Protein AF-A0A553PIB6-F1 (afdb_monomer)

Radius of gyration: 36.4 Å; Cα contacts (8 Å, |Δi|>4): 32; chains: 1; bounding box: 98×51×79 Å

Secondary structure (DSSP, 8-state):
-----------------HHHHHHHHHHHHHHHHHHHHHHHHHHHHHHHHHHHHHHHHHHHHHHHHHS-TTTT--HHHHHHHHHHHHS-HHHHHHHSSS---TT--HHHHHHHHHHHHHHHHHHHHHHHHHHHHHHHHHHHHHHHHTS--

Structure (mmCIF, N/CA/C/O backbone):
data_AF-A0A553PIB6-F1
#
_entry.id   AF-A0A553PIB6-F1
#
loop_
_atom_site.group_PDB
_atom_site.id
_atom_site.type_symbol
_atom_site.label_atom_id
_atom_site.label_alt_id
_atom_site.label_comp_id
_atom_site.label_asym_id
_atom_site.label_entity_id
_atom_site.label_seq_id
_atom_site.pdbx_PDB_ins_code
_atom_site.Cartn_x
_atom_site.Cartn_y
_atom_site.Cartn_z
_atom_site.occupancy
_atom_site.B_iso_or_equiv
_atom_site.auth_seq_id
_atom_site.auth_comp_id
_atom_site.auth_asym_id
_atom_site.auth_atom_id
_atom_site.pdbx_PDB_model_num
ATOM 1 N N . MET A 1 1 ? 71.855 -38.653 -43.211 1.00 40.91 1 MET A N 1
ATOM 2 C CA . MET A 1 1 ? 72.213 -37.226 -43.099 1.00 40.91 1 MET A CA 1
ATOM 3 C C . MET A 1 1 ? 70.978 -36.465 -42.650 1.00 40.91 1 MET A C 1
ATOM 5 O O . MET A 1 1 ? 69.921 -36.644 -43.238 1.00 40.91 1 MET A O 1
ATOM 9 N N . SER A 1 2 ? 71.118 -35.740 -41.544 1.00 40.75 2 SER A N 1
ATOM 10 C CA . SER A 1 2 ? 70.143 -34.857 -40.889 1.00 40.75 2 SER A CA 1
ATOM 11 C C . SER A 1 2 ? 69.695 -33.681 -41.791 1.00 40.75 2 SER A C 1
ATOM 13 O O . SER A 1 2 ? 70.385 -33.400 -42.767 1.00 40.75 2 SER A O 1
ATOM 15 N N . PRO A 1 3 ? 68.714 -32.851 -41.383 1.00 50.94 3 PRO A N 1
ATOM 16 C CA . PRO A 1 3 ? 67.406 -33.209 -40.834 1.00 50.94 3 PRO A CA 1
ATOM 17 C C . PRO A 1 3 ? 66.254 -32.307 -41.350 1.00 50.94 3 PRO A C 1
ATOM 19 O O . PRO A 1 3 ? 66.434 -31.197 -41.842 1.00 50.94 3 PRO A O 1
ATOM 22 N N . SER A 1 4 ? 65.040 -32.801 -41.121 1.00 47.97 4 SER A N 1
ATOM 23 C CA . SER A 1 4 ? 63.818 -32.059 -40.796 1.00 47.97 4 SER A CA 1
ATOM 24 C C . SER A 1 4 ? 64.021 -30.673 -40.162 1.00 47.97 4 SER A C 1
ATOM 26 O O . SER A 1 4 ? 64.697 -30.570 -39.138 1.00 47.97 4 SER A O 1
ATOM 28 N N . ASN A 1 5 ? 63.290 -29.655 -40.635 1.00 41.34 5 ASN A N 1
ATOM 29 C CA . ASN A 1 5 ? 62.816 -28.619 -39.720 1.00 41.34 5 ASN A CA 1
ATOM 30 C C . ASN A 1 5 ? 61.369 -28.200 -40.005 1.00 41.34 5 ASN A C 1
ATOM 32 O O . ASN A 1 5 ? 61.031 -27.505 -40.960 1.00 41.34 5 ASN A O 1
ATOM 36 N N . PHE A 1 6 ? 60.533 -28.737 -39.128 1.00 41.84 6 PHE A N 1
ATOM 37 C CA . PHE A 1 6 ? 59.154 -28.407 -38.844 1.00 41.84 6 PHE A CA 1
ATOM 38 C C . PHE A 1 6 ? 59.053 -26.934 -38.389 1.00 41.84 6 PHE A C 1
ATOM 40 O O . PHE A 1 6 ? 59.989 -26.389 -37.818 1.00 41.84 6 PHE A O 1
ATOM 47 N N . HIS A 1 7 ? 57.866 -26.346 -38.544 1.00 43.53 7 HIS A N 1
ATOM 48 C CA . HIS A 1 7 ? 57.416 -25.116 -37.876 1.00 43.53 7 HIS A CA 1
ATOM 49 C C . HIS A 1 7 ? 58.052 -23.782 -38.298 1.00 43.53 7 HIS A C 1
ATOM 51 O O . HIS A 1 7 ? 58.933 -23.241 -37.643 1.00 43.53 7 HIS A O 1
ATOM 57 N N . SER A 1 8 ? 57.372 -23.095 -39.217 1.00 38.91 8 SER A N 1
ATOM 58 C CA . SER A 1 8 ? 56.793 -21.811 -38.813 1.00 38.91 8 SER A CA 1
ATOM 59 C C . SER A 1 8 ? 55.563 -21.492 -39.660 1.00 38.91 8 SER A C 1
ATOM 61 O O . SER A 1 8 ? 55.607 -20.723 -40.617 1.00 38.91 8 SER A O 1
ATOM 63 N N . LYS A 1 9 ? 54.411 -22.049 -39.258 1.00 43.81 9 LYS A N 1
ATOM 64 C CA . LYS A 1 9 ? 53.167 -21.277 -39.326 1.00 43.81 9 LYS A CA 1
ATOM 65 C C . LYS A 1 9 ? 53.417 -20.035 -38.467 1.00 43.81 9 LYS A C 1
ATOM 67 O O . LYS A 1 9 ? 53.089 -20.021 -37.285 1.00 43.81 9 LYS A O 1
ATOM 72 N N . LYS A 1 10 ? 54.016 -18.992 -39.045 1.00 42.41 10 LYS A N 1
ATOM 73 C CA . LYS A 1 10 ? 53.838 -17.641 -38.529 1.00 42.41 10 LYS A CA 1
ATOM 74 C C . LYS A 1 10 ? 52.390 -17.309 -38.844 1.00 42.41 10 LYS A C 1
ATOM 76 O O . LYS A 1 10 ? 5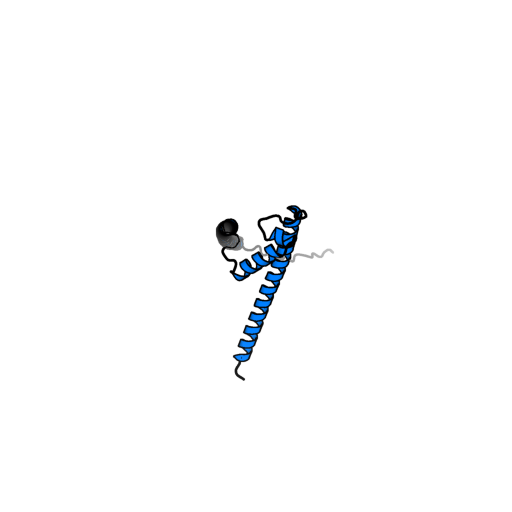2.060 -16.755 -39.886 1.00 42.41 10 LYS A O 1
ATOM 81 N N . GLN A 1 11 ? 51.514 -17.742 -37.944 1.00 44.97 11 GLN A N 1
ATOM 82 C CA . GLN A 1 11 ? 50.269 -17.057 -37.685 1.00 44.97 11 GLN A CA 1
ATOM 83 C C . GLN A 1 11 ? 50.706 -15.631 -37.362 1.00 44.97 11 GLN A C 1
ATOM 85 O O . GLN A 1 11 ? 51.139 -15.337 -36.250 1.00 44.97 11 GLN A O 1
ATOM 90 N N . ALA A 1 12 ? 50.773 -14.793 -38.397 1.00 46.19 12 ALA A N 1
ATOM 91 C CA . ALA A 1 12 ? 50.958 -13.373 -38.239 1.00 46.19 12 ALA A CA 1
ATOM 92 C C . ALA A 1 12 ? 49.736 -12.941 -37.444 1.00 46.19 12 ALA A C 1
ATOM 94 O O . ALA A 1 12 ? 48.635 -12.819 -37.980 1.00 46.19 12 ALA A O 1
ATOM 95 N N . MET A 1 13 ? 49.915 -12.842 -36.131 1.00 50.41 13 MET A N 1
ATOM 96 C CA . MET A 1 13 ? 49.019 -12.104 -35.276 1.00 50.41 13 MET A CA 1
ATOM 97 C C . MET A 1 13 ? 49.046 -10.701 -35.870 1.00 50.41 13 MET A C 1
ATOM 99 O O . MET A 1 13 ? 50.023 -9.975 -35.694 1.00 50.41 13 MET A O 1
ATOM 103 N N . LEU A 1 14 ? 48.056 -10.400 -36.715 1.00 56.91 14 LEU A N 1
ATOM 104 C CA . LEU A 1 14 ? 47.854 -9.084 -37.292 1.00 56.91 14 LEU A CA 1
ATOM 105 C C . LEU A 1 14 ? 47.586 -8.190 -36.085 1.00 56.91 14 LEU A C 1
ATOM 107 O O . LEU A 1 14 ? 46.466 -8.138 -35.581 1.00 56.91 14 LEU A O 1
ATOM 111 N N . VAL A 1 15 ? 48.644 -7.595 -35.537 1.00 60.69 15 VAL A N 1
ATOM 112 C CA . VAL A 1 15 ? 48.520 -6.534 -34.548 1.00 60.69 15 VAL A CA 1
ATOM 113 C C . VAL A 1 15 ? 47.735 -5.452 -35.281 1.00 60.69 15 VAL A C 1
ATOM 115 O O . VAL A 1 15 ? 48.212 -4.986 -36.320 1.00 60.69 15 VAL A O 1
ATOM 118 N N . PRO A 1 16 ? 46.503 -5.126 -34.849 1.00 63.88 16 PRO A N 1
ATOM 119 C CA . PRO A 1 16 ? 45.752 -4.051 -35.472 1.00 63.88 16 PRO A CA 1
ATOM 120 C C . PRO A 1 16 ? 46.627 -2.802 -35.469 1.00 63.88 16 PRO A C 1
ATOM 122 O O . PRO A 1 16 ? 47.300 -2.543 -34.470 1.00 63.88 16 PRO A O 1
ATOM 125 N N . ASP A 1 17 ? 46.632 -2.065 -36.579 1.00 80.69 17 ASP A N 1
ATOM 126 C CA . ASP A 1 17 ? 47.345 -0.794 -36.676 1.00 80.69 17 ASP A CA 1
ATOM 127 C C . ASP A 1 17 ? 47.050 0.050 -35.424 1.00 80.69 17 ASP A C 1
ATOM 129 O O . ASP A 1 17 ? 45.888 0.207 -35.033 1.00 80.69 17 ASP A O 1
ATOM 133 N N . SER A 1 18 ? 48.105 0.521 -34.751 1.00 82.69 18 SER A N 1
ATOM 134 C CA . SER A 1 18 ? 48.019 1.210 -33.455 1.00 82.69 18 SER A CA 1
ATOM 135 C C . SER A 1 18 ? 46.999 2.353 -33.508 1.00 82.69 18 SER A C 1
ATOM 137 O O . SER A 1 18 ? 46.212 2.550 -32.581 1.00 82.69 18 SER A O 1
ATOM 139 N N . GLN A 1 19 ? 46.915 3.019 -34.663 1.00 84.19 19 GLN A N 1
ATOM 140 C CA . GLN A 1 19 ? 45.950 4.073 -34.943 1.00 84.19 19 GLN A CA 1
ATOM 141 C C . GLN A 1 19 ? 44.489 3.595 -34.857 1.00 84.19 19 GLN A C 1
ATOM 143 O O . GLN A 1 19 ? 43.656 4.234 -34.213 1.00 84.19 19 GLN A O 1
ATOM 148 N N . VAL A 1 20 ? 44.173 2.429 -35.429 1.00 88.94 20 VAL A N 1
ATOM 149 C CA . VAL A 1 20 ? 42.827 1.827 -35.400 1.00 88.94 20 VAL A CA 1
ATOM 150 C C . VAL A 1 20 ? 42.423 1.449 -33.973 1.00 88.94 20 VAL A C 1
ATOM 152 O O . VAL A 1 20 ? 41.259 1.593 -33.584 1.00 88.94 20 VAL A O 1
ATOM 155 N N . MET A 1 21 ? 43.378 0.979 -33.165 1.00 90.06 21 MET A N 1
ATOM 156 C CA . MET A 1 21 ? 43.132 0.676 -31.756 1.00 90.06 21 MET A CA 1
ATOM 157 C C . MET A 1 21 ? 42.840 1.954 -30.957 1.00 90.06 21 MET A C 1
ATOM 159 O O . MET A 1 21 ? 41.858 1.984 -30.212 1.00 90.06 21 MET A O 1
ATOM 163 N N . VAL A 1 22 ? 43.620 3.019 -31.165 1.00 93.44 22 VAL A N 1
ATOM 164 C CA . VAL A 1 22 ? 43.404 4.331 -30.531 1.00 93.44 22 VAL A CA 1
ATOM 165 C C . VAL A 1 22 ? 42.035 4.905 -30.900 1.00 93.44 22 VAL A C 1
ATOM 167 O O . VAL A 1 22 ? 41.274 5.291 -30.013 1.00 93.44 22 VAL A O 1
ATOM 170 N N . GLU A 1 23 ? 41.643 4.882 -32.175 1.00 92.81 23 GLU A N 1
ATOM 171 C CA . GLU A 1 23 ? 40.316 5.350 -32.598 1.00 92.81 23 GLU A CA 1
ATOM 172 C C . GLU A 1 23 ? 39.170 4.567 -31.945 1.00 92.81 23 GLU A C 1
ATOM 174 O O . GLU A 1 23 ? 38.139 5.135 -31.565 1.00 92.81 23 GLU A O 1
ATOM 179 N N . LYS A 1 24 ? 39.329 3.246 -31.797 1.00 94.50 24 LYS A N 1
ATOM 180 C CA . LYS A 1 24 ? 38.333 2.402 -31.131 1.00 94.50 24 LYS A CA 1
ATOM 181 C C . LYS A 1 24 ? 38.244 2.718 -29.639 1.00 94.50 24 LYS A C 1
ATOM 183 O O . LYS A 1 24 ? 37.132 2.768 -29.113 1.00 94.50 24 LYS A O 1
ATOM 188 N N . ILE A 1 25 ? 39.377 2.970 -28.982 1.00 95.19 25 ILE A N 1
ATOM 189 C CA . ILE A 1 25 ? 39.432 3.408 -27.582 1.00 95.19 25 ILE A CA 1
ATOM 190 C C . ILE A 1 25 ? 38.698 4.741 -27.421 1.00 95.19 25 ILE A C 1
ATOM 192 O O . ILE A 1 25 ? 37.805 4.826 -26.583 1.00 95.19 25 ILE A O 1
ATOM 196 N N . LEU A 1 26 ? 38.976 5.734 -28.269 1.00 96.00 26 LEU A N 1
ATOM 197 C CA . LEU A 1 26 ? 38.310 7.041 -28.214 1.00 96.00 26 LEU A CA 1
ATOM 198 C C . LEU A 1 26 ? 36.791 6.923 -28.416 1.00 96.00 26 LEU A C 1
ATOM 200 O O . LEU A 1 26 ? 36.007 7.511 -27.670 1.00 96.00 26 LEU A O 1
ATOM 204 N N . LYS A 1 27 ? 36.342 6.095 -29.371 1.00 96.06 27 LYS A N 1
ATOM 205 C CA . LYS A 1 27 ? 34.908 5.811 -29.577 1.00 96.06 27 LYS A CA 1
ATOM 206 C C . LYS A 1 27 ? 34.267 5.150 -28.355 1.00 96.06 27 LYS A C 1
ATOM 208 O O . LYS A 1 27 ? 33.125 5.468 -28.018 1.00 96.06 27 LYS A O 1
ATOM 213 N N . LEU A 1 28 ? 34.963 4.213 -27.712 1.00 96.88 28 LEU A N 1
ATOM 214 C CA . LEU A 1 28 ? 34.475 3.547 -26.504 1.00 96.88 28 LEU A CA 1
ATOM 215 C C . LEU A 1 28 ? 34.431 4.504 -25.312 1.00 96.88 28 LEU A C 1
ATOM 217 O O . LEU A 1 28 ? 33.422 4.520 -24.615 1.00 96.88 28 LEU A O 1
ATOM 221 N N . GLN A 1 29 ? 35.450 5.343 -25.127 1.00 96.31 29 GLN A N 1
ATOM 222 C CA . GLN A 1 29 ? 35.482 6.375 -24.089 1.00 96.31 29 GLN A CA 1
ATOM 223 C C . GLN A 1 29 ? 34.342 7.382 -24.264 1.00 96.31 29 GLN A C 1
ATOM 225 O O . GLN A 1 29 ? 33.639 7.671 -23.303 1.00 96.31 29 GLN A O 1
ATOM 230 N N . GLY A 1 30 ? 34.060 7.826 -25.494 1.00 96.75 30 GLY A N 1
ATOM 231 C CA . GLY A 1 30 ? 32.914 8.699 -25.762 1.00 96.75 30 GLY A CA 1
ATOM 232 C C . GLY A 1 30 ? 31.562 8.039 -25.457 1.00 96.75 30 GLY A C 1
ATOM 233 O O . GLY A 1 30 ? 30.659 8.680 -24.922 1.00 96.75 30 GLY A O 1
ATOM 234 N N . LYS A 1 31 ? 31.406 6.740 -25.751 1.00 97.19 31 LYS A N 1
ATOM 235 C CA . LYS A 1 31 ? 30.200 5.981 -25.365 1.00 97.19 31 LYS A CA 1
ATOM 236 C C . LYS A 1 31 ? 30.098 5.790 -23.852 1.00 97.19 31 LYS A C 1
ATOM 238 O O . LYS A 1 31 ? 28.991 5.823 -23.323 1.00 97.19 31 LYS A O 1
ATOM 243 N N . LEU A 1 32 ? 31.226 5.564 -23.182 1.00 96.81 32 LEU A N 1
ATOM 244 C CA . LEU A 1 32 ? 31.303 5.414 -21.732 1.00 96.81 32 LEU A CA 1
ATOM 245 C C . LEU A 1 32 ? 30.906 6.720 -21.036 1.00 96.81 32 LEU A C 1
ATOM 247 O O . LEU A 1 32 ? 30.048 6.681 -20.165 1.00 96.81 32 LEU A O 1
ATOM 251 N N . ALA A 1 33 ? 31.447 7.858 -21.480 1.00 97.12 33 ALA A N 1
ATOM 252 C CA . ALA A 1 33 ? 31.131 9.181 -20.941 1.00 97.12 33 ALA A CA 1
ATOM 253 C C . ALA A 1 33 ? 29.626 9.483 -21.022 1.00 97.12 33 ALA A C 1
ATOM 255 O O . ALA A 1 33 ? 29.001 9.770 -20.009 1.00 97.12 33 ALA A O 1
ATOM 256 N N . LYS A 1 34 ? 29.004 9.268 -22.190 1.00 97.44 34 LYS A N 1
ATOM 257 C CA . LYS A 1 34 ? 27.548 9.446 -22.358 1.00 97.44 34 LYS A CA 1
ATOM 258 C C . LYS A 1 34 ? 26.717 8.532 -21.457 1.00 97.44 34 LYS A C 1
ATOM 260 O O . LYS A 1 34 ? 25.635 8.906 -21.015 1.00 97.44 34 LYS A O 1
ATOM 265 N N . LYS A 1 35 ? 27.182 7.300 -21.221 1.00 97.06 35 LYS A N 1
ATOM 266 C CA . LYS A 1 35 ? 26.514 6.385 -20.287 1.00 97.06 35 LYS A CA 1
ATOM 267 C C . LYS A 1 35 ? 26.673 6.852 -18.843 1.00 97.06 35 LYS A C 1
ATOM 269 O O . LYS A 1 35 ? 25.700 6.760 -18.109 1.00 97.06 35 LYS A O 1
ATOM 274 N N . ALA A 1 36 ? 27.849 7.346 -18.461 1.00 96.62 36 ALA A N 1
ATOM 275 C CA . ALA A 1 36 ? 28.103 7.877 -17.126 1.00 96.62 36 ALA A CA 1
ATOM 276 C C . ALA A 1 36 ? 27.203 9.087 -16.83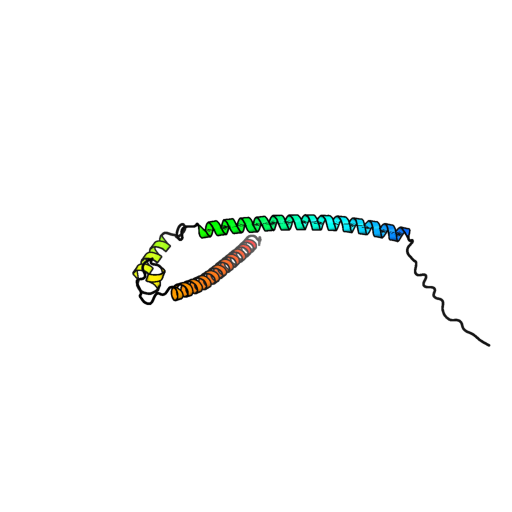0 1.00 96.62 36 ALA A C 1
ATOM 278 O O . ALA A 1 36 ? 26.481 9.056 -15.842 1.00 96.62 36 ALA A O 1
ATOM 279 N N . GLU A 1 37 ? 27.126 10.058 -17.747 1.00 97.56 37 GLU A N 1
ATOM 280 C CA . GLU A 1 37 ? 26.204 11.204 -17.639 1.00 97.56 37 GLU A CA 1
ATOM 281 C C . GLU A 1 37 ? 24.743 10.753 -17.491 1.00 97.56 37 GLU A C 1
ATOM 283 O O . GLU A 1 37 ? 23.977 11.298 -16.698 1.00 97.56 37 GLU A O 1
ATOM 288 N N . LYS A 1 38 ? 24.330 9.718 -18.239 1.00 97.75 38 LYS A N 1
ATOM 289 C CA . LYS A 1 38 ? 22.964 9.192 -18.134 1.00 97.75 38 LYS A CA 1
ATOM 290 C C . LYS A 1 38 ? 22.696 8.522 -16.786 1.00 97.75 38 LYS A C 1
ATOM 292 O O . LYS A 1 38 ? 21.575 8.624 -16.292 1.00 97.75 38 LYS A O 1
ATOM 297 N N . VAL A 1 39 ? 23.680 7.814 -16.234 1.00 97.56 39 VAL A N 1
ATOM 298 C CA . VAL A 1 39 ? 23.582 7.189 -14.909 1.00 97.56 39 VAL A CA 1
ATOM 299 C C . VAL A 1 39 ? 23.458 8.266 -13.840 1.00 97.56 39 VAL A C 1
ATOM 301 O O . VAL A 1 39 ? 22.494 8.224 -13.086 1.00 97.56 39 VAL A O 1
ATOM 304 N N . GLU A 1 40 ? 24.334 9.270 -13.856 1.00 97.69 40 GLU A N 1
ATOM 305 C CA . GLU A 1 40 ? 24.305 10.397 -12.916 1.00 97.69 40 GLU A CA 1
ATOM 306 C C . GLU A 1 40 ? 22.947 11.118 -12.942 1.00 97.69 40 GLU A C 1
ATOM 308 O O . GLU A 1 40 ? 22.303 11.295 -11.909 1.00 97.69 40 GLU A O 1
ATOM 313 N N . PHE A 1 41 ? 22.425 11.406 -14.140 1.00 98.00 41 PHE A N 1
ATOM 314 C CA . PHE A 1 41 ? 21.089 11.984 -14.306 1.00 98.00 41 PHE A CA 1
ATOM 315 C C . PHE A 1 41 ? 19.974 11.110 -13.705 1.00 98.00 41 PHE A C 1
ATOM 317 O O . PHE A 1 41 ? 19.019 11.611 -13.110 1.00 98.00 41 PHE A O 1
ATOM 324 N N . MET A 1 42 ? 20.049 9.787 -13.887 1.00 98.19 42 MET A N 1
ATOM 325 C CA . MET A 1 42 ? 19.047 8.874 -13.332 1.00 98.19 42 MET A CA 1
ATOM 326 C C . MET A 1 42 ? 19.151 8.763 -11.810 1.00 98.19 42 MET A C 1
ATOM 328 O O . MET A 1 42 ? 18.117 8.673 -11.151 1.00 98.19 42 MET A O 1
ATOM 332 N N . GLU A 1 43 ? 20.359 8.787 -11.252 1.00 97.81 43 GLU A N 1
ATOM 333 C CA . GLU A 1 43 ? 20.592 8.777 -9.806 1.00 97.81 43 GLU A CA 1
ATOM 334 C C . GLU A 1 43 ? 20.027 10.037 -9.139 1.00 97.81 43 GLU A C 1
ATOM 336 O O . GLU A 1 43 ? 19.329 9.934 -8.127 1.00 97.81 43 GLU A O 1
ATOM 341 N N . GLU A 1 44 ? 20.218 11.210 -9.747 1.00 98.00 44 GLU A N 1
ATOM 342 C CA . GLU A 1 44 ? 19.618 12.465 -9.281 1.00 98.00 44 GLU A CA 1
ATOM 343 C C . GLU A 1 44 ? 18.078 12.414 -9.320 1.00 98.00 44 GLU A C 1
ATOM 345 O O . GLU A 1 44 ? 17.399 12.779 -8.351 1.00 98.00 44 GLU A O 1
ATOM 350 N N . HIS A 1 45 ? 17.506 11.884 -10.407 1.00 98.06 45 HIS A N 1
ATOM 351 C CA . HIS A 1 45 ? 16.058 11.696 -10.533 1.00 98.06 45 HIS A CA 1
ATOM 352 C C . HIS A 1 45 ? 15.495 10.729 -9.484 1.00 98.06 45 HIS A C 1
ATOM 354 O O . HIS A 1 45 ? 14.439 10.991 -8.904 1.00 98.06 45 HIS A O 1
ATOM 360 N N . LEU A 1 46 ? 16.186 9.616 -9.229 1.00 97.50 46 LEU A N 1
ATOM 361 C CA . LEU A 1 46 ? 15.792 8.649 -8.205 1.00 97.50 46 LEU A CA 1
ATOM 362 C C . LEU A 1 46 ? 15.854 9.264 -6.808 1.00 97.50 46 LEU A C 1
ATOM 364 O O . LEU A 1 46 ? 14.919 9.080 -6.030 1.00 97.50 46 LEU A O 1
ATOM 368 N N . SER A 1 47 ? 16.908 10.025 -6.509 1.00 97.31 47 SER A N 1
ATOM 369 C CA . SER A 1 47 ? 17.043 10.760 -5.249 1.00 97.31 47 SER A CA 1
ATOM 370 C C . SER A 1 47 ? 15.870 11.724 -5.037 1.00 97.31 47 SER A C 1
ATOM 372 O O . SER A 1 47 ? 15.186 11.670 -4.013 1.00 97.31 47 SER A O 1
ATOM 374 N N . THR A 1 48 ? 15.551 12.528 -6.056 1.00 97.50 48 THR A N 1
ATOM 375 C CA . THR A 1 48 ? 14.416 13.464 -6.029 1.00 97.50 48 THR A CA 1
ATOM 376 C C . THR A 1 48 ? 13.085 12.746 -5.793 1.00 97.50 48 THR A C 1
ATOM 378 O O . THR A 1 48 ? 12.297 13.143 -4.932 1.00 97.50 48 THR A O 1
ATOM 381 N N . LEU A 1 49 ? 12.835 11.651 -6.519 1.00 97.81 49 LEU A N 1
ATOM 382 C CA . LEU A 1 49 ? 11.605 10.870 -6.379 1.00 97.81 49 LEU A CA 1
ATOM 383 C C . LEU A 1 49 ? 11.478 10.240 -4.985 1.00 97.81 49 LEU A C 1
ATOM 385 O O . LEU A 1 49 ? 10.389 10.193 -4.412 1.00 97.81 49 LEU A O 1
ATOM 389 N N . LEU A 1 50 ? 12.588 9.771 -4.422 1.00 97.75 50 LEU A N 1
ATOM 390 C CA . LEU A 1 50 ? 12.631 9.174 -3.094 1.00 97.75 50 LEU A CA 1
ATOM 391 C C . LEU A 1 50 ? 12.291 10.204 -2.006 1.00 97.75 50 LEU A C 1
ATOM 393 O O . LEU A 1 50 ? 11.524 9.896 -1.089 1.00 97.75 50 LEU A O 1
ATOM 397 N N . GLU A 1 51 ? 12.781 11.437 -2.133 1.00 97.44 51 GLU A N 1
ATOM 398 C CA . GLU A 1 51 ? 12.409 12.536 -1.237 1.00 97.44 51 GLU A CA 1
ATOM 399 C C . GLU A 1 51 ? 10.928 12.922 -1.368 1.00 97.44 51 GLU A C 1
ATOM 401 O O . GLU A 1 51 ? 10.243 13.116 -0.357 1.00 97.44 51 GLU A O 1
ATOM 406 N N . GLU A 1 52 ? 10.375 12.941 -2.584 1.00 97.56 52 GLU A N 1
ATOM 407 C CA . GLU A 1 52 ? 8.937 13.148 -2.767 1.00 97.56 52 GLU A CA 1
ATOM 408 C C . GLU A 1 52 ? 8.091 12.058 -2.102 1.00 97.56 52 GLU A C 1
ATOM 410 O O . GLU A 1 52 ? 7.084 12.369 -1.458 1.00 97.56 52 GLU A O 1
ATOM 415 N N . ILE A 1 53 ? 8.481 10.787 -2.245 1.00 97.25 53 ILE A N 1
ATOM 416 C CA . ILE A 1 53 ? 7.779 9.658 -1.624 1.00 97.25 53 ILE A CA 1
ATOM 417 C C . ILE A 1 53 ? 7.818 9.789 -0.101 1.00 97.25 53 ILE A C 1
ATOM 419 O O . ILE A 1 53 ? 6.774 9.690 0.544 1.00 97.25 53 ILE A O 1
ATOM 423 N N . LYS A 1 54 ? 8.985 10.081 0.488 1.00 96.06 54 LYS A N 1
ATOM 424 C CA . LYS A 1 54 ? 9.105 10.322 1.936 1.00 96.06 54 LYS A CA 1
ATOM 425 C C . LYS A 1 54 ? 8.202 11.465 2.398 1.00 96.06 54 LYS A C 1
ATOM 427 O O . LYS A 1 54 ? 7.498 11.323 3.399 1.00 96.06 54 LYS A O 1
ATOM 432 N N . LYS A 1 55 ? 8.179 12.584 1.665 1.00 97.19 55 LYS A N 1
ATOM 433 C CA . LYS A 1 55 ? 7.335 13.744 1.985 1.00 97.19 55 LYS A CA 1
ATOM 434 C C . LYS A 1 55 ? 5.849 13.391 1.930 1.00 97.19 55 LYS A C 1
ATOM 436 O O . LYS A 1 55 ? 5.116 13.718 2.862 1.00 97.19 55 LYS A O 1
ATOM 441 N N . LYS A 1 56 ? 5.407 12.696 0.877 1.00 96.56 56 LYS A N 1
ATOM 442 C CA . LYS A 1 56 ? 4.015 12.237 0.727 1.00 96.56 56 LYS A CA 1
ATOM 443 C C . LYS A 1 56 ? 3.633 11.252 1.836 1.00 96.56 56 LYS A C 1
ATOM 445 O O . LYS A 1 56 ? 2.583 11.427 2.446 1.00 96.56 56 LYS A O 1
ATOM 450 N N . ASN A 1 57 ? 4.510 10.307 2.182 1.00 95.06 57 ASN A N 1
ATOM 451 C CA . ASN A 1 57 ? 4.293 9.387 3.303 1.00 95.06 57 ASN A CA 1
ATOM 452 C C . ASN A 1 57 ? 4.121 10.128 4.631 1.00 95.06 57 ASN A C 1
ATOM 454 O O . ASN A 1 57 ? 3.187 9.831 5.371 1.00 95.06 57 ASN A O 1
ATOM 458 N N . LYS A 1 58 ? 4.959 11.131 4.916 1.00 94.69 58 LYS A N 1
ATOM 459 C CA . LYS A 1 58 ? 4.835 11.943 6.135 1.00 94.69 58 LYS A CA 1
ATOM 460 C C . LYS A 1 58 ? 3.507 12.702 6.193 1.00 94.69 58 LYS A C 1
ATOM 462 O O . LYS A 1 58 ? 2.898 12.784 7.255 1.00 94.69 58 LYS A O 1
ATOM 467 N N . ILE A 1 59 ? 3.048 13.239 5.062 1.00 93.50 59 ILE A N 1
ATOM 468 C CA . ILE A 1 59 ? 1.746 13.913 4.967 1.00 93.50 59 ILE A CA 1
ATOM 469 C C . ILE A 1 59 ? 0.616 12.921 5.257 1.00 93.50 59 ILE A C 1
ATOM 471 O O . ILE A 1 59 ? -0.224 13.204 6.103 1.00 93.50 59 ILE A O 1
ATOM 475 N N . ILE A 1 60 ? 0.617 11.751 4.611 1.00 90.88 60 ILE A N 1
ATOM 476 C CA . ILE A 1 60 ? -0.402 10.711 4.821 1.00 90.88 60 ILE A CA 1
ATOM 477 C C . ILE A 1 60 ? -0.422 10.259 6.283 1.00 90.88 60 ILE A C 1
ATOM 479 O O . ILE A 1 60 ? -1.487 10.224 6.889 1.00 90.88 60 ILE A O 1
ATOM 483 N N . GLN A 1 61 ? 0.741 9.978 6.876 1.00 88.62 61 GLN A N 1
ATOM 484 C CA . GLN A 1 61 ? 0.848 9.629 8.296 1.00 88.62 61 GLN A CA 1
ATOM 485 C C . GLN A 1 61 ? 0.283 10.734 9.192 1.00 88.62 61 GLN A C 1
ATOM 487 O O . GLN A 1 61 ? -0.474 10.444 10.112 1.00 88.62 61 GLN A O 1
ATOM 492 N N . GLY A 1 62 ? 0.592 11.999 8.890 1.00 87.75 62 GLY A N 1
ATOM 493 C CA . GLY A 1 62 ? 0.025 13.144 9.596 1.00 87.75 62 GLY A CA 1
ATOM 494 C C . GLY A 1 62 ? -1.498 13.219 9.479 1.00 87.75 62 GLY A C 1
ATOM 495 O O . GLY A 1 62 ? -2.164 13.489 10.473 1.00 87.75 62 GLY A O 1
ATOM 496 N N . TYR A 1 63 ? -2.064 12.942 8.303 1.00 83.25 63 TYR A N 1
ATOM 497 C CA . TYR A 1 63 ? -3.517 12.871 8.131 1.00 83.25 63 TYR A CA 1
ATOM 498 C C . TYR A 1 63 ? -4.128 11.726 8.935 1.00 83.25 63 TYR A C 1
ATOM 500 O O . TYR A 1 63 ? -5.109 11.955 9.625 1.00 83.25 63 TYR A O 1
ATOM 508 N N . V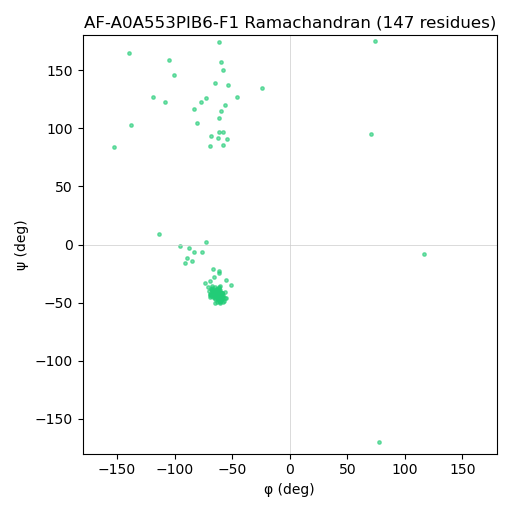AL A 1 64 ? -3.532 10.533 8.909 1.00 77.88 64 VAL A N 1
ATOM 509 C CA . VAL A 1 64 ? -4.020 9.379 9.680 1.00 77.88 64 VAL A CA 1
ATOM 510 C C . VAL A 1 64 ? -3.986 9.656 11.186 1.00 77.88 64 VAL A C 1
ATOM 512 O O . VAL A 1 64 ? -4.929 9.310 11.886 1.00 77.88 64 VAL A O 1
ATOM 515 N N . MET A 1 65 ? -2.930 10.300 11.691 1.00 76.88 65 MET A N 1
ATOM 516 C CA . MET A 1 65 ? -2.789 10.604 13.122 1.00 76.88 65 MET A CA 1
ATOM 517 C C . MET A 1 65 ? -3.713 11.728 13.605 1.00 76.88 65 MET A C 1
ATOM 519 O O . MET A 1 65 ? -4.140 11.701 14.754 1.00 76.88 65 MET A O 1
ATOM 523 N N . ASN A 1 66 ? -4.004 12.716 12.753 1.00 74.56 66 ASN A N 1
ATOM 524 C CA . ASN A 1 66 ? -4.841 13.870 13.106 1.00 74.56 66 ASN A CA 1
ATOM 525 C C . ASN A 1 66 ? -6.314 13.694 12.713 1.00 74.56 66 ASN A C 1
ATOM 527 O O . ASN A 1 66 ? -7.125 14.593 12.934 1.00 74.56 66 ASN A O 1
ATOM 531 N N . GLN A 1 67 ? -6.668 12.574 12.086 1.00 67.19 67 GLN A N 1
ATOM 532 C CA . GLN A 1 67 ? -8.049 12.273 11.759 1.00 67.19 67 GLN A CA 1
ATOM 533 C C . GLN A 1 67 ? -8.772 11.801 13.021 1.00 67.19 67 GLN A C 1
ATOM 535 O O . GLN A 1 67 ? -8.383 10.808 13.631 1.00 67.19 67 GLN A O 1
ATOM 540 N N . GLU A 1 68 ? -9.850 12.498 13.389 1.00 63.16 68 GLU A N 1
ATOM 541 C CA . GLU A 1 68 ? -10.739 12.060 14.466 1.00 63.16 68 GLU A CA 1
ATOM 542 C C . GLU A 1 68 ? -11.263 10.645 14.153 1.00 63.16 68 GLU A C 1
ATOM 544 O O . GLU A 1 68 ? -11.897 10.443 13.103 1.00 63.16 68 GLU A O 1
ATOM 549 N N . PRO A 1 69 ? -11.000 9.643 15.015 1.00 57.97 69 PRO A N 1
ATOM 550 C CA . PRO A 1 69 ? -11.487 8.290 14.803 1.00 57.97 69 PRO A CA 1
ATOM 551 C C . PRO A 1 69 ? -13.019 8.305 14.799 1.00 57.97 69 PRO A C 1
ATOM 553 O O . PRO A 1 69 ? -13.654 8.497 15.832 1.00 57.97 69 PRO A O 1
ATOM 556 N N . GLY A 1 70 ? -13.616 8.104 13.622 1.00 61.78 70 GLY A N 1
ATOM 557 C CA . GLY A 1 70 ? -15.069 8.183 13.429 1.00 61.78 70 GLY A CA 1
ATOM 558 C C . GLY A 1 70 ? -15.551 9.295 12.492 1.00 61.78 70 GLY A C 1
ATOM 559 O O . GLY A 1 70 ? -16.711 9.295 12.107 1.00 61.78 70 GLY A O 1
ATOM 560 N N . ALA A 1 71 ? -14.692 10.213 12.035 1.00 64.12 71 ALA A N 1
ATOM 561 C CA . ALA A 1 71 ? -15.134 11.321 11.170 1.00 64.12 71 ALA A CA 1
ATOM 562 C C . ALA A 1 71 ? -15.752 10.874 9.826 1.00 64.12 71 ALA A C 1
ATOM 564 O O . ALA A 1 71 ? -16.510 11.618 9.208 1.00 64.12 71 ALA A O 1
ATOM 565 N N . LEU A 1 72 ? -15.421 9.663 9.368 1.00 63.50 72 LEU A N 1
ATOM 566 C CA . LEU A 1 72 ? -15.975 9.042 8.162 1.00 63.50 72 LEU A CA 1
ATOM 567 C C . LEU A 1 72 ? -16.823 7.800 8.471 1.00 63.50 72 LEU A C 1
ATOM 569 O O . LEU A 1 72 ? -17.170 7.069 7.542 1.00 63.50 72 LEU A O 1
ATOM 573 N N . THR A 1 73 ? -17.129 7.506 9.742 1.00 69.44 73 THR A N 1
ATOM 574 C CA . THR A 1 73 ? -17.955 6.336 10.048 1.00 69.44 73 THR A CA 1
ATOM 575 C C . THR A 1 73 ? -19.401 6.619 9.652 1.00 69.44 73 THR A C 1
ATOM 577 O O . THR A 1 73 ? -19.971 7.630 10.059 1.00 69.44 73 THR A O 1
ATOM 580 N N . PRO A 1 74 ? -20.024 5.754 8.832 1.00 74.44 74 PRO A N 1
ATOM 581 C CA . PRO A 1 74 ? -21.434 5.898 8.508 1.00 74.44 74 PRO A CA 1
ATOM 582 C C . PRO A 1 74 ? -22.285 5.869 9.778 1.00 74.44 74 PRO A C 1
ATOM 584 O O . PRO A 1 74 ? -21.980 5.135 10.717 1.00 74.44 74 PRO A O 1
ATOM 587 N N . GLU A 1 75 ? -23.423 6.559 9.775 1.00 81.31 75 GLU A N 1
ATOM 588 C CA . GLU A 1 75 ? -24.363 6.552 10.907 1.00 81.31 75 GLU A CA 1
ATOM 589 C C . GLU A 1 75 ? -24.802 5.121 11.295 1.00 81.31 75 GLU A C 1
ATOM 591 O O . GLU A 1 75 ? -25.021 4.799 12.463 1.00 81.31 75 GLU A O 1
ATOM 596 N N . ALA A 1 76 ? -24.850 4.207 10.319 1.00 84.25 76 ALA A N 1
ATOM 597 C CA . ALA A 1 76 ? -25.084 2.784 10.550 1.00 84.25 76 ALA A CA 1
ATOM 598 C C . ALA A 1 76 ? -24.001 2.126 11.429 1.00 84.25 76 ALA A C 1
ATOM 600 O O . ALA A 1 76 ? -24.326 1.300 12.285 1.00 84.25 76 ALA A O 1
ATOM 601 N N . MET A 1 77 ? -22.730 2.496 11.242 1.00 79.12 77 MET A N 1
ATOM 602 C CA . MET A 1 77 ? -21.624 2.027 12.077 1.00 79.12 77 MET A CA 1
ATOM 603 C C . MET A 1 77 ? -21.721 2.583 13.495 1.00 79.12 77 MET A C 1
ATOM 605 O O . MET A 1 77 ? -21.559 1.818 14.443 1.00 79.12 77 MET A O 1
ATOM 609 N N . ASP A 1 78 ? -22.047 3.865 13.654 1.00 81.94 78 ASP A N 1
ATOM 610 C CA . ASP A 1 78 ? -22.239 4.482 14.972 1.00 81.94 78 ASP A CA 1
ATOM 611 C C . ASP A 1 78 ? -23.386 3.818 15.742 1.00 81.94 78 ASP A C 1
ATOM 613 O O . ASP A 1 78 ? -23.259 3.502 16.928 1.00 81.94 78 ASP A O 1
ATOM 617 N N . ASN A 1 79 ? -24.492 3.525 15.055 1.00 85.81 79 ASN A N 1
ATOM 618 C CA . ASN A 1 79 ? -25.616 2.789 15.625 1.00 85.81 79 ASN A CA 1
ATOM 619 C C . ASN A 1 79 ? -25.230 1.360 16.024 1.00 85.81 79 ASN A C 1
ATOM 621 O O . ASN A 1 79 ? -25.665 0.876 17.070 1.00 85.81 79 ASN A O 1
ATOM 625 N N . ASN A 1 80 ? -24.404 0.679 15.227 1.00 85.88 80 ASN A N 1
ATOM 626 C CA . ASN A 1 80 ? -23.919 -0.659 15.560 1.00 85.88 80 ASN A CA 1
ATOM 627 C C . ASN A 1 80 ? -22.972 -0.620 16.770 1.00 85.88 80 ASN A C 1
ATOM 629 O O . ASN A 1 80 ? -23.166 -1.366 17.727 1.00 85.88 80 ASN A O 1
ATOM 633 N N . LYS A 1 81 ? -22.042 0.343 16.801 1.00 86.25 81 LYS A N 1
ATOM 634 C CA . LYS A 1 81 ? -21.157 0.584 17.945 1.00 86.25 81 LYS A CA 1
ATOM 635 C C . LYS A 1 81 ? -21.960 0.816 19.224 1.00 86.25 81 LYS A C 1
ATOM 637 O O . LYS A 1 81 ? -21.684 0.167 20.225 1.00 86.25 81 LYS A O 1
ATOM 642 N N . ARG A 1 82 ? -23.010 1.650 19.182 1.00 83.50 82 ARG A N 1
ATOM 643 C CA . ARG A 1 82 ? -23.917 1.856 20.329 1.00 83.50 82 ARG A CA 1
ATOM 644 C C . ARG A 1 82 ? -24.602 0.566 20.776 1.00 83.50 82 ARG A C 1
ATOM 646 O O . ARG A 1 82 ? -24.662 0.318 21.976 1.00 83.50 82 ARG A O 1
ATOM 653 N N . LYS A 1 83 ? -25.094 -0.257 19.844 1.00 85.56 83 LYS A N 1
ATOM 654 C CA . LYS A 1 83 ? -25.712 -1.554 20.173 1.00 85.56 83 LYS A CA 1
ATOM 655 C C . LYS A 1 83 ? -24.718 -2.494 20.858 1.00 85.56 83 LYS A C 1
ATOM 657 O O . LYS A 1 83 ? -25.062 -3.096 21.868 1.00 85.56 83 LYS A O 1
ATOM 662 N N . ILE A 1 84 ? -23.484 -2.572 20.359 1.00 85.31 84 ILE A N 1
ATOM 663 C CA . ILE A 1 84 ? -22.423 -3.397 20.958 1.00 85.31 84 ILE A CA 1
ATOM 664 C C . ILE A 1 84 ? -22.020 -2.853 22.336 1.00 85.31 84 ILE A C 1
ATOM 666 O O . ILE A 1 84 ? -21.877 -3.614 23.286 1.00 85.31 84 ILE A O 1
ATOM 670 N N . SER A 1 85 ? -21.913 -1.532 22.504 1.00 82.94 85 SER A N 1
ATOM 671 C CA . SER A 1 85 ? -21.668 -0.920 23.818 1.00 82.94 85 SER A CA 1
ATOM 672 C C . SER A 1 85 ? -22.778 -1.212 24.838 1.00 82.94 85 SER A C 1
ATOM 674 O O . SER A 1 85 ? -22.523 -1.173 26.039 1.00 82.94 85 SER A O 1
ATOM 676 N N . GLN A 1 86 ? -24.001 -1.501 24.382 1.00 82.12 86 GLN A N 1
ATOM 677 C CA . GLN A 1 86 ? -25.149 -1.832 25.232 1.00 82.12 86 GLN A CA 1
ATOM 678 C C . GLN A 1 86 ? -25.303 -3.336 25.499 1.00 82.12 8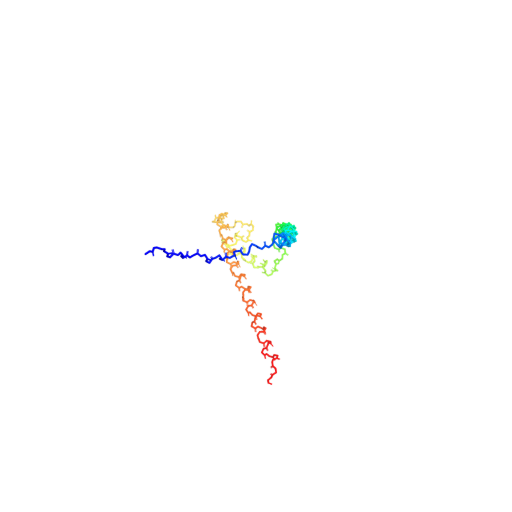6 GLN A C 1
ATOM 680 O O . GLN A 1 86 ? -26.011 -3.703 26.434 1.00 82.12 86 GLN A O 1
ATOM 685 N N . SER A 1 87 ? -24.650 -4.212 24.726 1.00 79.81 87 SER A N 1
ATOM 686 C CA . SER A 1 87 ? -24.824 -5.668 24.846 1.00 79.81 87 SER A CA 1
ATOM 687 C C . SER A 1 87 ? -24.101 -6.296 26.045 1.00 79.81 87 SER A C 1
ATOM 689 O O . SER A 1 87 ? -24.276 -7.483 26.302 1.00 79.81 87 SER A O 1
ATOM 691 N N . GLY A 1 88 ? -23.296 -5.519 26.779 1.00 77.50 88 GLY A N 1
ATOM 692 C CA . GLY A 1 88 ? -22.496 -5.999 27.909 1.00 77.50 88 GLY A CA 1
ATOM 693 C C . GLY A 1 88 ? -21.269 -6.833 27.504 1.00 77.50 88 GLY A C 1
ATOM 694 O O . GLY A 1 88 ? -21.035 -7.114 26.327 1.00 77.50 88 GLY A O 1
ATOM 695 N N . GLY A 1 89 ? -20.457 -7.197 28.501 1.00 82.38 89 GLY A N 1
ATOM 696 C CA . GLY A 1 89 ? -19.246 -8.013 28.345 1.00 82.38 89 GLY A CA 1
ATOM 697 C C . GLY A 1 89 ? -18.020 -7.275 27.789 1.00 82.38 89 GLY A C 1
ATOM 698 O O . GLY A 1 89 ? -18.001 -6.051 27.635 1.00 82.38 89 GLY A O 1
ATOM 699 N N . ILE A 1 90 ? -16.989 -8.054 27.456 1.00 82.56 90 ILE A N 1
ATOM 700 C CA . ILE A 1 90 ? -15.664 -7.565 27.034 1.00 82.56 90 ILE A CA 1
ATOM 701 C C . ILE A 1 90 ? -15.753 -6.672 25.784 1.00 82.56 90 ILE A C 1
ATOM 703 O O . ILE A 1 90 ? -15.142 -5.606 25.739 1.00 82.56 90 ILE A O 1
ATOM 707 N N . MET A 1 91 ? -16.568 -7.044 24.789 1.00 80.62 91 MET A N 1
ATOM 708 C CA . MET A 1 91 ? -16.756 -6.228 23.579 1.00 80.62 91 MET A CA 1
ATOM 709 C C . MET A 1 91 ? -17.470 -4.904 23.863 1.00 80.62 91 MET A C 1
ATOM 711 O O . MET A 1 91 ? -17.110 -3.879 23.284 1.00 80.62 91 MET A O 1
ATOM 715 N N . ALA A 1 92 ? -18.427 -4.881 24.793 1.00 83.94 92 ALA A N 1
ATOM 716 C CA . ALA A 1 92 ? -19.035 -3.624 25.208 1.00 83.94 92 ALA A CA 1
ATOM 717 C C . ALA A 1 92 ? -17.998 -2.688 25.847 1.00 83.94 92 ALA A C 1
ATOM 719 O O . ALA A 1 92 ? -18.015 -1.496 25.553 1.00 83.94 92 ALA A O 1
ATOM 720 N N . SER A 1 93 ? -17.067 -3.226 26.646 1.00 83.25 93 SER A N 1
ATOM 721 C CA . SER A 1 93 ? -15.951 -2.462 27.230 1.00 83.25 93 SER A CA 1
ATOM 722 C C . SER A 1 93 ? -14.913 -2.007 26.199 1.00 83.25 93 SER A C 1
ATOM 724 O O . SER A 1 93 ? -14.326 -0.948 26.371 1.00 83.25 93 SER A O 1
ATOM 726 N N . LEU A 1 94 ? -14.692 -2.767 25.122 1.00 81.19 94 LEU A N 1
ATOM 727 C CA . LEU A 1 94 ? -13.803 -2.379 24.017 1.00 81.19 94 LEU A CA 1
ATOM 728 C C . LEU A 1 94 ? -14.351 -1.213 23.192 1.00 81.19 94 LEU A C 1
ATOM 730 O O . LEU A 1 94 ? -13.613 -0.307 22.813 1.00 81.19 94 LEU A O 1
ATOM 734 N N . TYR A 1 95 ? -15.647 -1.249 22.879 1.00 82.31 95 TYR A N 1
ATOM 735 C CA . TYR A 1 95 ? -16.283 -0.244 22.026 1.00 82.31 95 TYR A CA 1
ATOM 736 C C . TYR A 1 95 ? -16.830 0.963 22.802 1.00 82.31 95 TYR A C 1
ATOM 738 O O . TYR A 1 95 ? -17.181 1.973 22.189 1.00 82.31 95 TYR A O 1
ATOM 746 N N . SER A 1 96 ? -16.901 0.879 24.132 1.00 76.94 96 SER A N 1
ATOM 747 C CA . SER A 1 96 ? -17.289 1.966 25.035 1.00 76.94 96 SER A CA 1
ATOM 748 C C . SER A 1 96 ? -16.055 2.602 25.675 1.00 76.94 96 SER A C 1
ATOM 750 O O . SER A 1 96 ? -15.116 1.912 26.039 1.00 76.94 96 SER A O 1
ATOM 752 N N . SER A 1 97 ? -16.073 3.913 25.929 1.00 66.19 97 SER A N 1
ATOM 753 C CA . SER A 1 97 ? -15.034 4.568 26.748 1.00 66.19 97 SER A CA 1
ATOM 754 C C . SER A 1 97 ? -15.146 4.255 28.249 1.00 66.19 97 SER A C 1
ATOM 756 O O . SER A 1 97 ? -14.390 4.801 29.047 1.00 66.19 97 SER A O 1
ATOM 758 N N . LYS A 1 98 ? -16.108 3.418 28.660 1.00 66.44 98 LYS A N 1
ATOM 759 C CA . LYS A 1 98 ? -16.282 2.965 30.044 1.00 66.44 98 LYS A CA 1
ATOM 760 C C . LYS A 1 98 ? -15.880 1.498 30.134 1.00 66.44 98 LYS A C 1
ATOM 762 O O . LYS A 1 98 ? -16.486 0.668 29.461 1.00 66.44 98 LYS A O 1
ATOM 767 N N . THR A 1 99 ? -14.921 1.181 31.001 1.00 61.41 99 THR A N 1
ATOM 768 C CA . THR A 1 99 ? -14.601 -0.199 31.384 1.00 61.41 99 THR A CA 1
ATOM 769 C C . THR A 1 99 ? -15.771 -0.750 32.198 1.00 61.41 99 THR A C 1
ATOM 771 O O . THR A 1 99 ? -15.880 -0.491 33.396 1.00 61.41 99 THR A O 1
ATOM 774 N N . SER A 1 100 ? -16.712 -1.418 31.536 1.00 62.78 100 SER A N 1
ATOM 775 C CA . SER A 1 100 ? -17.871 -2.024 32.197 1.00 62.78 100 SER A CA 1
ATOM 776 C C . SER A 1 100 ? -17.568 -3.416 32.757 1.00 62.78 100 SER A C 1
ATOM 778 O O . SER A 1 100 ? -18.342 -3.910 33.572 1.00 62.78 100 SER A O 1
ATOM 780 N N . ASP A 1 101 ? -16.450 -4.026 32.354 1.00 67.44 101 ASP A N 1
ATOM 781 C CA . ASP A 1 101 ? -16.035 -5.376 32.734 1.00 67.44 101 ASP A CA 1
ATOM 782 C C . ASP A 1 101 ? -14.690 -5.351 33.483 1.00 67.44 101 ASP A C 1
ATOM 784 O O . ASP A 1 101 ? -13.705 -4.798 32.992 1.00 67.44 101 ASP A O 1
ATOM 788 N N . SER A 1 102 ? -14.635 -5.961 34.672 1.00 68.81 102 SER A N 1
ATOM 789 C CA . SER A 1 102 ? -13.410 -6.082 35.478 1.00 68.81 102 SER A CA 1
ATOM 790 C C . SER A 1 102 ? -12.350 -6.975 34.832 1.00 68.81 102 SER A C 1
ATOM 792 O O . SER A 1 102 ? -11.175 -6.867 35.171 1.00 68.81 102 SER A O 1
ATOM 794 N N . ASN A 1 103 ? -12.753 -7.850 33.907 1.00 74.56 103 ASN A N 1
ATOM 795 C CA . ASN A 1 103 ? -11.847 -8.736 33.177 1.00 74.56 103 ASN A CA 1
ATOM 796 C C . ASN A 1 103 ? -11.199 -8.045 31.967 1.00 74.56 103 ASN A C 1
ATOM 798 O O . ASN A 1 103 ? -10.336 -8.627 31.310 1.00 74.56 103 ASN A O 1
ATOM 802 N N . MET A 1 104 ? -11.613 -6.815 31.651 1.00 80.31 104 MET A N 1
ATOM 803 C CA . MET A 1 104 ? -11.069 -6.049 30.543 1.00 80.31 104 MET A CA 1
ATOM 804 C C . MET A 1 104 ? -9.744 -5.386 30.941 1.00 80.31 104 MET A C 1
ATOM 806 O O . MET A 1 104 ? -9.726 -4.374 31.640 1.00 80.31 104 MET A O 1
ATOM 810 N N . THR A 1 105 ? -8.627 -5.939 30.463 1.00 84.38 105 THR A N 1
ATOM 811 C CA . THR A 1 105 ? -7.278 -5.390 30.675 1.00 84.38 105 THR A CA 1
ATOM 812 C C . THR A 1 105 ? -6.742 -4.707 29.416 1.00 84.38 105 THR A C 1
ATOM 814 O O . THR A 1 105 ? -7.177 -4.987 28.296 1.00 84.38 105 THR A O 1
ATOM 817 N N . LEU A 1 106 ? -5.762 -3.811 29.581 1.00 82.94 106 LEU A N 1
ATOM 818 C CA . LEU A 1 106 ? -5.090 -3.159 28.451 1.00 82.94 106 LEU A CA 1
ATOM 819 C C . LEU A 1 106 ? -4.434 -4.191 27.517 1.00 82.94 106 LEU A C 1
ATOM 821 O O . LEU A 1 106 ? -4.557 -4.080 26.300 1.00 82.94 106 LEU A O 1
ATOM 825 N N . GLU A 1 107 ? -3.795 -5.216 28.079 1.00 88.50 107 GLU A N 1
ATOM 826 C CA . GLU A 1 107 ? -3.143 -6.296 27.328 1.00 88.50 107 GLU A CA 1
ATOM 827 C C . GLU A 1 107 ? -4.141 -7.064 26.453 1.00 88.50 107 GLU A C 1
ATOM 829 O O . GLU A 1 107 ? -3.939 -7.179 25.244 1.00 88.50 107 GLU A O 1
ATOM 834 N N . LEU A 1 108 ? -5.273 -7.480 27.031 1.00 87.19 108 LEU A N 1
ATOM 835 C CA . LEU A 1 108 ? -6.338 -8.153 26.289 1.00 87.19 108 LEU A CA 1
ATOM 836 C C . LEU A 1 108 ? -6.917 -7.248 25.190 1.00 87.19 108 LEU A C 1
ATOM 838 O O . LEU A 1 108 ? -7.236 -7.713 24.097 1.00 87.19 108 LEU A O 1
ATOM 842 N N . SER A 1 109 ? -7.017 -5.940 25.446 1.00 85.19 109 SER A N 1
ATOM 843 C CA . SER A 1 109 ? -7.502 -4.979 24.452 1.00 85.19 109 SER A CA 1
ATOM 844 C C . SER A 1 109 ? -6.576 -4.860 23.241 1.00 85.19 109 SER A C 1
ATOM 846 O O . SER A 1 109 ? -7.045 -4.812 22.103 1.00 85.19 109 SER A O 1
ATOM 848 N N . LEU A 1 110 ? -5.262 -4.850 23.473 1.00 88.81 110 LEU A N 1
ATOM 849 C CA . LEU A 1 110 ? -4.260 -4.808 22.415 1.00 88.81 110 LEU A CA 1
ATOM 850 C C . LEU A 1 110 ? -4.264 -6.112 21.613 1.00 88.81 110 LEU A C 1
ATOM 852 O O . LEU A 1 110 ? -4.262 -6.058 20.384 1.00 88.81 110 LEU A O 1
ATOM 856 N N . GLU A 1 111 ? -4.364 -7.264 22.280 1.00 92.44 111 GLU A N 1
ATOM 857 C CA . GLU A 1 111 ? -4.443 -8.566 21.610 1.00 92.44 111 GLU A CA 1
ATOM 858 C C . GLU A 1 111 ? -5.687 -8.671 20.711 1.00 92.44 111 GLU A C 1
ATOM 860 O O . GLU A 1 111 ? -5.597 -9.098 19.556 1.00 92.44 111 GLU A O 1
ATOM 865 N N . ILE A 1 112 ? -6.855 -8.249 21.211 1.00 89.94 112 ILE A N 1
ATOM 866 C CA . ILE A 1 112 ? -8.099 -8.268 20.432 1.00 89.94 112 ILE A CA 1
ATOM 867 C C . ILE A 1 112 ? -7.988 -7.341 19.219 1.00 89.94 112 ILE A C 1
ATOM 869 O O . ILE A 1 112 ? -8.334 -7.756 18.113 1.00 89.94 112 ILE A O 1
ATOM 873 N N . ASN A 1 113 ? -7.464 -6.125 19.388 1.00 90.12 113 ASN A N 1
ATOM 874 C CA . ASN A 1 113 ? -7.265 -5.201 18.271 1.00 90.12 113 ASN A CA 1
ATOM 875 C C . ASN A 1 113 ? -6.297 -5.762 17.224 1.00 90.12 113 ASN A C 1
ATOM 877 O O . ASN A 1 113 ? -6.582 -5.674 16.032 1.00 90.12 113 ASN A O 1
ATOM 881 N N . GLN A 1 114 ? -5.207 -6.404 17.646 1.00 94.38 114 GLN A N 1
ATOM 882 C CA . GLN A 1 114 ? -4.256 -7.029 16.730 1.00 94.38 114 GLN A CA 1
ATOM 883 C C . GLN A 1 114 ? -4.909 -8.156 15.914 1.00 94.38 114 GLN A C 1
ATOM 885 O O . GLN A 1 114 ? -4.719 -8.235 14.699 1.00 94.38 114 GLN A O 1
ATOM 890 N N . LYS A 1 115 ? -5.731 -9.002 16.551 1.00 96.00 115 LYS A N 1
ATOM 891 C CA . LYS A 1 115 ? -6.479 -10.065 15.857 1.00 96.00 115 LYS A CA 1
ATOM 892 C C . LYS A 1 115 ? -7.528 -9.501 14.899 1.00 96.00 115 LYS A C 1
ATOM 894 O O . LYS A 1 115 ? -7.631 -9.974 13.769 1.00 96.00 115 LYS A O 1
ATOM 899 N N . LEU A 1 116 ? -8.290 -8.493 15.326 1.00 93.94 116 LEU A N 1
ATOM 900 C CA . LEU A 1 116 ? -9.279 -7.827 14.476 1.00 93.94 116 LEU A CA 1
ATOM 901 C C . LEU A 1 116 ? -8.619 -7.168 13.263 1.00 93.94 116 LEU A C 1
ATOM 903 O O . LEU A 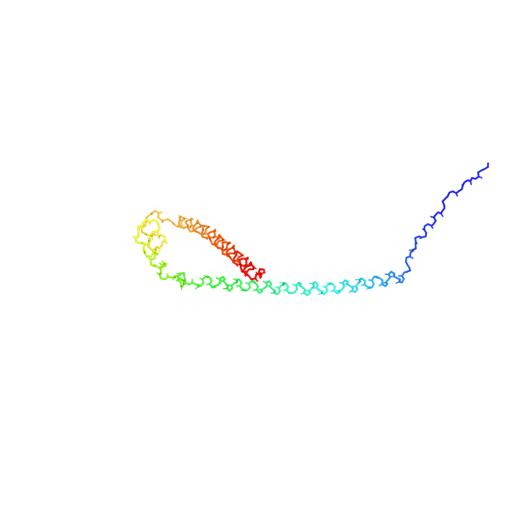1 116 ? -9.138 -7.292 12.157 1.00 93.94 116 LEU A O 1
ATOM 907 N N . GLN A 1 117 ? -7.465 -6.526 13.452 1.00 93.69 117 GLN A N 1
ATOM 908 C CA . GLN A 1 117 ? -6.698 -5.927 12.367 1.00 93.69 117 GLN A CA 1
ATOM 909 C C . GLN A 1 117 ? -6.238 -6.985 11.359 1.00 93.69 117 GLN A C 1
ATOM 911 O O . GLN A 1 117 ? -6.475 -6.816 10.167 1.00 93.69 117 GLN A O 1
ATOM 916 N N . ALA A 1 118 ? -5.672 -8.104 11.819 1.00 97.00 118 ALA A N 1
ATOM 917 C CA . ALA A 1 118 ? -5.236 -9.180 10.929 1.00 97.00 118 ALA A CA 1
ATOM 918 C C . ALA A 1 118 ? -6.394 -9.751 10.086 1.00 97.00 118 ALA A C 1
ATOM 920 O O . ALA A 1 118 ? -6.256 -9.949 8.879 1.00 97.00 118 ALA A O 1
ATOM 921 N N . VAL A 1 119 ? -7.560 -9.975 10.702 1.00 96.69 119 VAL A N 1
ATOM 922 C CA . VAL A 1 119 ? -8.754 -10.470 9.994 1.00 96.69 119 VAL A CA 1
ATOM 923 C C . VAL A 1 119 ? -9.298 -9.427 9.015 1.00 96.69 119 VAL A C 1
ATOM 925 O O . VAL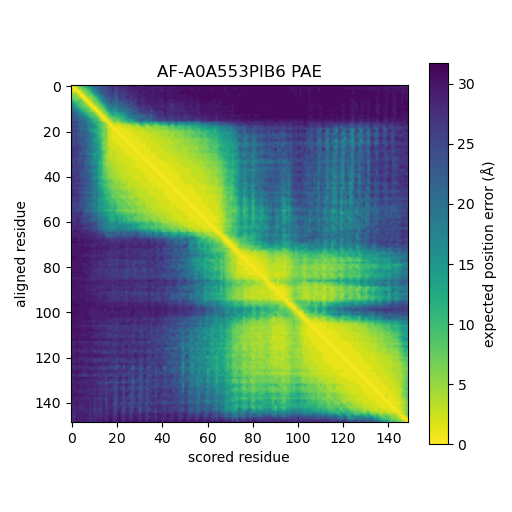 A 1 119 ? -9.728 -9.779 7.914 1.00 96.69 119 VAL A O 1
ATOM 928 N N . LEU A 1 120 ? -9.283 -8.147 9.392 1.00 95.50 120 LEU A N 1
ATOM 929 C CA . LEU A 1 120 ? -9.723 -7.056 8.528 1.00 95.50 120 LEU A CA 1
ATOM 930 C C . LEU A 1 120 ? -8.819 -6.920 7.300 1.00 95.50 120 LEU A C 1
ATOM 932 O O . LEU A 1 120 ? -9.331 -6.811 6.189 1.00 95.50 120 LEU A O 1
ATOM 936 N N . GLU A 1 121 ? -7.500 -6.957 7.487 1.00 94.81 121 GLU A N 1
ATOM 937 C CA . GLU A 1 121 ? -6.518 -6.882 6.402 1.00 94.81 121 GLU A CA 1
ATOM 938 C C . GLU A 1 121 ? -6.682 -8.047 5.415 1.00 94.81 121 GLU A C 1
ATOM 940 O O . GLU A 1 121 ? -6.785 -7.816 4.209 1.00 94.81 121 GLU A O 1
ATOM 945 N N . ASP A 1 122 ? -6.815 -9.282 5.912 1.00 97.25 122 ASP A N 1
ATOM 946 C CA . ASP A 1 122 ? -7.090 -10.461 5.078 1.00 97.25 122 ASP A CA 1
ATOM 947 C C . ASP A 1 122 ? -8.424 -10.331 4.319 1.00 97.25 122 ASP A C 1
ATOM 949 O O . ASP A 1 122 ? -8.506 -10.592 3.115 1.00 97.25 122 ASP A O 1
ATOM 953 N N . THR A 1 123 ? -9.476 -9.855 4.991 1.00 97.00 123 THR A N 1
ATOM 954 C CA . THR A 1 123 ? -10.796 -9.651 4.373 1.00 97.00 123 THR A CA 1
ATOM 955 C C . THR A 1 123 ? -10.757 -8.572 3.291 1.00 97.00 123 THR A C 1
ATOM 957 O O . THR A 1 123 ? -11.343 -8.742 2.219 1.00 97.00 123 THR A O 1
ATOM 960 N N . LEU A 1 124 ? -10.058 -7.461 3.533 1.00 96.06 124 LEU A N 1
ATOM 961 C CA . LEU A 1 124 ? -9.885 -6.393 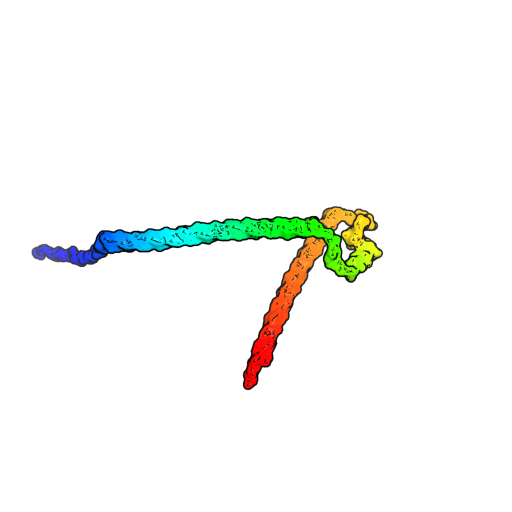2.550 1.00 96.06 124 LEU A CA 1
ATOM 962 C C . LEU A 1 124 ? -9.102 -6.883 1.333 1.00 96.06 124 LEU A C 1
ATOM 964 O O . LEU A 1 124 ? -9.530 -6.632 0.206 1.00 96.06 124 LEU A O 1
ATOM 968 N N . LEU A 1 125 ? -8.018 -7.633 1.540 1.00 97.00 125 LEU A N 1
ATOM 969 C CA . LEU A 1 125 ? -7.237 -8.217 0.451 1.00 97.00 125 LEU A CA 1
ATOM 970 C C . LEU A 1 125 ? -8.087 -9.163 -0.410 1.00 97.00 125 LEU A C 1
ATOM 972 O O . LEU A 1 125 ? -8.074 -9.067 -1.642 1.00 97.00 125 LEU A O 1
ATOM 976 N N . LYS A 1 126 ? -8.889 -10.028 0.224 1.00 97.94 126 LYS A N 1
ATOM 977 C CA . LYS A 1 126 ? -9.844 -10.905 -0.473 1.00 97.94 126 LYS A CA 1
ATOM 978 C C . LYS A 1 126 ? -10.871 -10.108 -1.272 1.00 97.94 126 LYS A C 1
ATOM 980 O O . LYS A 1 126 ? -11.103 -10.424 -2.434 1.00 97.94 126 LYS A O 1
ATOM 985 N N . ASN A 1 127 ? -11.446 -9.052 -0.698 1.00 96.38 127 ASN A N 1
ATOM 986 C CA . ASN A 1 127 ? -12.420 -8.203 -1.389 1.00 96.38 127 ASN A CA 1
ATOM 987 C C . ASN A 1 127 ? -11.817 -7.466 -2.593 1.00 96.38 127 ASN A C 1
ATOM 989 O O . ASN A 1 127 ? -12.461 -7.381 -3.638 1.00 96.38 127 ASN A O 1
ATOM 993 N N . ILE A 1 128 ? -10.585 -6.962 -2.475 1.00 96.44 128 ILE A N 1
ATOM 994 C CA . ILE A 1 128 ? -9.857 -6.344 -3.593 1.00 96.44 128 ILE A CA 1
ATOM 995 C C . ILE A 1 128 ? -9.655 -7.368 -4.713 1.00 96.44 128 ILE A C 1
ATOM 997 O O . ILE A 1 128 ? -10.011 -7.098 -5.859 1.00 96.44 128 ILE A O 1
ATOM 1001 N N . THR A 1 129 ? -9.178 -8.563 -4.363 1.00 97.31 129 THR A N 1
ATOM 1002 C CA . THR A 1 129 ? -8.951 -9.659 -5.318 1.00 97.31 129 THR A CA 1
ATOM 1003 C C . THR A 1 129 ? -10.251 -10.067 -6.018 1.00 97.31 129 THR A C 1
ATOM 1005 O O . THR A 1 129 ? -10.299 -10.204 -7.237 1.00 97.31 129 THR A O 1
ATOM 1008 N N . LEU A 1 130 ? -11.349 -10.208 -5.268 1.00 97.25 130 LEU A N 1
ATOM 1009 C CA . LEU A 1 130 ? -12.664 -10.515 -5.834 1.00 97.25 130 LEU A CA 1
ATOM 1010 C C . LEU A 1 130 ? -13.141 -9.424 -6.795 1.00 97.25 130 LEU A C 1
ATOM 1012 O O . LEU A 1 130 ? -13.667 -9.737 -7.861 1.00 97.25 130 LEU A O 1
ATOM 1016 N N . LYS A 1 131 ? -12.940 -8.149 -6.449 1.00 97.62 131 LYS A N 1
ATOM 1017 C CA . LYS A 1 131 ? -13.299 -7.027 -7.320 1.00 97.62 131 LYS A CA 1
ATOM 1018 C C . LYS A 1 131 ? -12.499 -7.046 -8.625 1.00 97.62 131 LYS A C 1
ATOM 1020 O O . LYS A 1 131 ? -13.071 -6.806 -9.685 1.00 97.62 131 LYS A O 1
ATOM 1025 N N . GLU A 1 132 ? -11.207 -7.357 -8.568 1.00 96.94 132 GLU A N 1
ATOM 1026 C CA . GLU A 1 132 ? -10.358 -7.506 -9.755 1.00 96.94 132 GLU A CA 1
ATOM 1027 C C . GLU A 1 132 ? -10.808 -8.674 -10.644 1.00 96.94 132 GLU A C 1
ATOM 1029 O O . GLU A 1 132 ? -10.931 -8.514 -11.863 1.00 96.94 132 GLU A O 1
ATOM 1034 N N . ASN A 1 133 ? -11.162 -9.808 -10.035 1.00 96.25 133 ASN A N 1
ATOM 1035 C CA . ASN A 1 133 ? -11.715 -10.957 -10.750 1.00 96.25 133 ASN A CA 1
ATOM 1036 C C . ASN A 1 133 ? -13.038 -10.603 -11.448 1.00 96.25 133 ASN A C 1
ATOM 1038 O O . ASN A 1 133 ? -13.215 -10.916 -12.623 1.00 96.25 133 ASN A O 1
ATOM 1042 N N . ILE A 1 134 ? -13.947 -9.900 -10.761 1.00 97.44 134 ILE A N 1
ATOM 1043 C CA . IL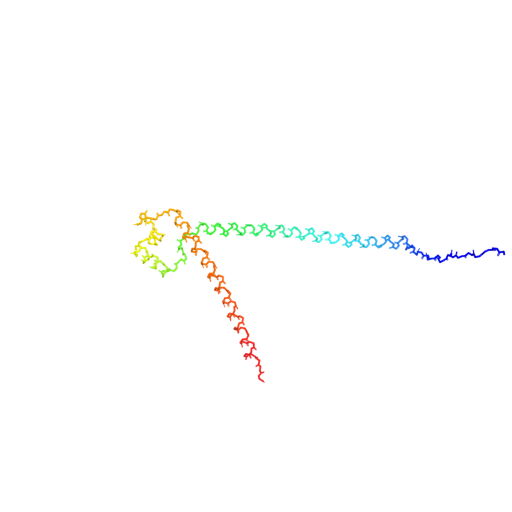E A 1 134 ? -15.217 -9.433 -11.342 1.00 97.44 134 ILE A CA 1
ATOM 1044 C C . ILE A 1 134 ? -14.967 -8.491 -12.524 1.00 97.44 134 ILE A C 1
ATOM 1046 O O . ILE A 1 134 ? -15.598 -8.647 -13.568 1.00 97.44 134 ILE A O 1
ATOM 1050 N N . ASN A 1 135 ? -14.040 -7.539 -12.394 1.00 96.12 135 ASN A N 1
ATOM 1051 C CA . ASN A 1 135 ? -13.705 -6.618 -13.482 1.00 96.12 135 ASN A CA 1
ATOM 1052 C C . ASN A 1 135 ? -13.127 -7.360 -14.695 1.00 96.12 135 ASN A C 1
ATOM 1054 O O . ASN A 1 135 ? -13.494 -7.067 -15.832 1.00 96.12 135 ASN A O 1
ATOM 1058 N N . THR A 1 136 ? -12.251 -8.339 -14.455 1.00 96.69 136 THR A N 1
ATOM 1059 C CA . THR A 1 136 ? -11.664 -9.177 -15.508 1.00 96.69 136 THR A CA 1
ATOM 1060 C C . THR A 1 136 ? -12.744 -9.952 -16.256 1.00 96.69 136 THR A C 1
ATOM 1062 O O . THR A 1 136 ? -12.834 -9.845 -17.479 1.00 96.69 136 THR A O 1
ATOM 1065 N N . LEU A 1 137 ? -13.628 -10.642 -15.529 1.00 96.75 137 LEU A N 1
ATOM 1066 C CA . LEU A 1 137 ? -14.762 -11.360 -16.118 1.00 96.75 137 LEU A CA 1
ATOM 1067 C C . LEU A 1 137 ? -15.692 -10.417 -16.896 1.00 96.75 137 LEU A C 1
ATOM 1069 O O . LEU A 1 137 ? -16.116 -10.739 -18.004 1.00 96.75 137 LEU A O 1
ATOM 1073 N N . GLY A 1 138 ? -15.976 -9.227 -16.358 1.00 96.06 138 GLY A N 1
ATOM 1074 C CA . GLY A 1 138 ? -16.779 -8.211 -17.039 1.00 96.06 138 GLY A CA 1
ATOM 1075 C C . GLY A 1 138 ? -16.173 -7.772 -18.377 1.00 96.06 138 GLY A C 1
ATOM 1076 O O . GLY A 1 138 ? -16.887 -7.670 -19.376 1.00 96.06 138 GLY A O 1
ATOM 1077 N N . ASN A 1 139 ? -14.852 -7.586 -18.426 1.00 94.75 139 ASN A N 1
ATOM 1078 C CA . ASN A 1 139 ? -14.134 -7.249 -19.657 1.00 94.75 139 ASN A CA 1
ATOM 1079 C C . ASN A 1 139 ? -14.170 -8.391 -20.682 1.00 94.75 139 ASN A C 1
ATOM 1081 O O . ASN A 1 139 ? -14.340 -8.141 -21.877 1.00 94.75 139 ASN A O 1
ATOM 1085 N N . GLU A 1 140 ? -14.032 -9.642 -20.238 1.00 95.75 140 GLU A N 1
ATOM 1086 C CA . GLU A 1 140 ? -14.144 -10.812 -21.115 1.00 95.75 140 GLU A CA 1
ATOM 1087 C C . GLU A 1 140 ? -15.547 -10.940 -21.716 1.00 95.75 140 GLU A C 1
ATOM 1089 O O . GLU A 1 140 ? -15.678 -11.123 -22.928 1.00 95.75 140 GLU A O 1
ATOM 1094 N N . ILE A 1 141 ? -16.593 -10.753 -20.905 1.00 94.50 141 ILE A N 1
ATOM 1095 C CA . ILE A 1 141 ? -17.985 -10.740 -21.373 1.00 94.50 141 ILE A CA 1
ATOM 1096 C C . ILE A 1 141 ? -18.191 -9.630 -22.407 1.00 94.50 141 ILE A C 1
ATOM 1098 O O . ILE A 1 141 ? -18.729 -9.895 -23.480 1.00 94.50 141 ILE A O 1
ATOM 1102 N N . ALA A 1 142 ? -17.726 -8.407 -22.135 1.00 92.81 142 ALA A N 1
ATOM 1103 C CA . ALA A 1 142 ? -17.845 -7.288 -23.072 1.00 92.81 142 ALA A CA 1
ATOM 1104 C C . ALA A 1 142 ? -17.109 -7.559 -24.398 1.00 92.81 142 ALA A C 1
ATOM 1106 O O . ALA A 1 142 ? -17.600 -7.221 -25.479 1.00 92.81 142 ALA A O 1
ATOM 1107 N N . LYS A 1 143 ? -15.947 -8.218 -24.340 1.00 92.38 143 LYS A N 1
ATOM 1108 C CA . LYS A 1 143 ? -15.177 -8.621 -25.522 1.00 92.38 143 LYS A CA 1
ATOM 1109 C C . LYS A 1 143 ? -15.890 -9.693 -26.348 1.00 92.38 143 LYS A C 1
ATOM 1111 O O . LYS A 1 143 ? -15.839 -9.643 -27.573 1.00 92.38 143 LYS A O 1
ATOM 1116 N N . ILE A 1 144 ? -16.543 -10.657 -25.701 1.00 92.56 144 ILE A N 1
ATOM 1117 C CA . ILE A 1 144 ? -17.348 -11.676 -26.388 1.00 92.56 144 ILE A CA 1
ATOM 1118 C C . ILE A 1 144 ? -18.602 -11.035 -26.995 1.00 92.56 144 ILE A C 1
ATOM 1120 O O . ILE A 1 144 ? -18.889 -11.260 -28.166 1.00 92.56 144 ILE A O 1
ATOM 1124 N N . ALA A 1 145 ? -19.299 -10.184 -26.241 1.00 88.69 145 ALA A N 1
ATOM 1125 C CA . ALA A 1 145 ? -20.526 -9.519 -26.677 1.00 88.69 145 ALA A CA 1
ATOM 1126 C C . ALA A 1 145 ? -20.316 -8.531 -27.840 1.00 88.69 145 ALA A C 1
ATOM 1128 O O . ALA A 1 145 ? -21.230 -8.304 -28.625 1.00 88.69 145 ALA A O 1
ATOM 1129 N N . SER A 1 146 ? -19.122 -7.943 -27.966 1.00 87.06 146 SER A N 1
ATOM 1130 C CA . SER A 1 146 ? -18.774 -7.009 -29.049 1.00 87.06 146 SER A CA 1
ATOM 11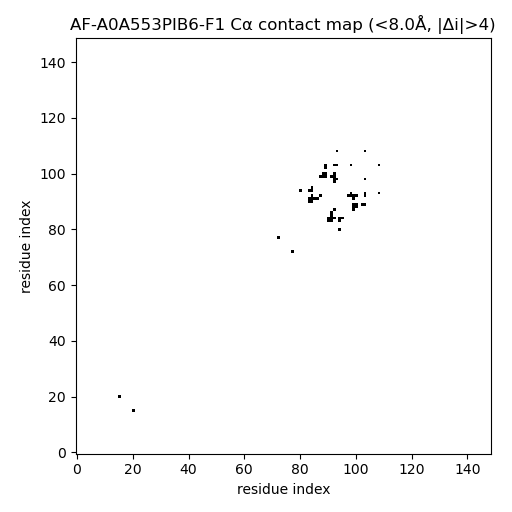31 C C . SER A 1 146 ? -18.237 -7.684 -30.314 1.00 87.06 146 SER A C 1
ATOM 1133 O O . SER A 1 146 ? -17.980 -6.999 -31.307 1.00 87.06 146 SER A O 1
ATOM 1135 N N . LYS A 1 147 ? -18.063 -9.011 -30.317 1.00 74.94 147 LYS A N 1
ATOM 1136 C CA . LYS A 1 147 ? -17.613 -9.747 -31.499 1.00 74.94 147 LYS A CA 1
ATOM 1137 C C . LYS A 1 147 ? -18.828 -10.019 -32.404 1.00 74.94 147 LYS A C 1
ATOM 1139 O O . LYS A 1 147 ? -19.740 -10.716 -31.961 1.00 74.94 147 LYS A O 1
ATOM 1144 N N . PRO A 1 148 ? -18.887 -9.478 -33.636 1.00 63.75 148 PRO A N 1
ATOM 1145 C CA . PRO A 1 148 ? -19.984 -9.789 -34.546 1.00 63.75 148 PRO A CA 1
ATOM 1146 C C . PRO A 1 148 ? -19.924 -11.276 -34.924 1.00 63.75 148 PRO A C 1
ATOM 1148 O O . PRO A 1 148 ? -18.829 -11.822 -35.092 1.00 63.75 148 PRO A O 1
ATOM 1151 N N . SER A 1 149 ? -21.099 -11.914 -34.971 1.00 61.62 149 SER A N 1
ATOM 1152 C CA . SER A 1 149 ? -21.286 -13.322 -35.357 1.00 61.62 149 SER A CA 1
ATOM 1153 C C . SER A 1 149 ? -20.851 -13.596 -36.790 1.00 61.62 149 SER A C 1
ATOM 1155 O O . SER A 1 149 ? -21.082 -12.713 -37.647 1.00 61.62 149 SER A O 1
#

Organism: Tigriopus californicus (NCBI:txid6832)

Mean predicted aligned error: 16.91 Å

pLDDT: mean 83.6, std 16.39, range [38.91, 98.19]

InterPro domains:
  IPR038830 Coiled-coil domain-containing protein 186 [PTHR18911] (13-145)

Foldseek 3Di:
DDDDDDDDPPPVPPPDDPVVVVVVVVVVVVVVVVVVVVVVVVVVVVVVVVVVVVVVVVVVVVCVVPDDVCPPPPPVNVVVLVVQLVPDDQSVCLSDPDNPDPPHDPVVSVVVVVVVVVVVVVVVVVVVVVVVVVVVVVVVVVVVVPDDD

Sequence (149 aa):
MSPSNFHSKKQAMLVPDSQVMVEKILKLQGKLAKKAEKVEFMEEHLSTLLEEIKKKNKIIQGYVMNQEPGALTPEAMDNNKRKISQSGGIMASLYSSKTSDSNMTLELSLEINQKLQAVLEDTLLKNITLKENINTLGNEIAKIASKPS

Solvent-accessible surface area (backbone atoms only — not comparable to full-atom values): 8764 Å² total; per-residue (Å²): 134,88,78,89,83,82,86,78,84,72,74,73,76,76,71,70,55,67,65,63,53,51,53,51,50,52,55,48,50,54,54,48,50,57,48,50,55,51,47,55,54,49,52,53,51,50,52,54,51,51,53,51,51,54,52,51,49,52,51,52,52,50,50,64,72,69,47,65,92,60,82,81,56,51,70,69,53,55,53,48,44,52,52,43,38,68,68,52,57,62,63,9,26,70,66,29,101,51,81,79,33,92,86,62,44,72,66,59,52,52,54,50,50,52,52,52,48,55,54,48,52,54,50,49,52,50,51,52,51,51,52,52,52,52,52,51,52,51,52,51,49,52,56,57,72,69,51,84,131